Protein AF-A0A9W7DR91-F1 (afdb_monomer_lite)

Radius of gyration: 14.03 Å; chains: 1; bounding box: 27×19×37 Å

Foldseek 3Di:
DEPPPDDPPDPVNVVQVVVCVVVVHDDDDDYDDDPDDPPDDPVNVVVVVD

pLDDT: mean 96.31, std 2.67, range [88.25, 98.81]

InterPro domains:
  IPR006050 DNA photolyase, N-terminal [PS51645] (1-50)
  IPR014729 Rossmann-like alpha/beta/alpha sandwich fold [G3DSA:3.40.50.620] (1-50)
  IPR036155 Cryptochrome/photolyase, N-terminal domain superfamily [SSF52425] (1-50)

Sequence (50 aa):
MNRDQRVQDNWAMIASCNLAKREKVPLKVLFGCSPTFGNMSTRQYNFMIE

Organism: NCBI:txid2557542

Structure (mmCIF, N/CA/C/O backbone):
data_AF-A0A9W7DR91-F1
#
_entry.id   AF-A0A9W7DR91-F1
#
loop_
_atom_site.group_PDB
_atom_site.id
_atom_site.type_symbol
_atom_site.label_atom_id
_atom_site.label_alt_id
_atom_site.label_comp_id
_atom_site.label_asym_id
_atom_site.label_entity_id
_atom_site.label_seq_id
_atom_site.pdbx_PDB_ins_code
_atom_site.Cartn_x
_atom_site.Cartn_y
_atom_site.Cartn_z
_atom_site.occupancy
_atom_site.B_iso_or_equiv
_atom_site.auth_seq_id
_atom_site.auth_comp_id
_atom_site.auth_asym_id
_atom_site.auth_atom_id
_atom_site.pdbx_PDB_model_num
ATOM 1 N N . MET A 1 1 ? 3.216 1.497 2.950 1.00 91.69 1 MET A N 1
ATOM 2 C CA . MET A 1 1 ? 3.435 0.132 2.426 1.00 91.69 1 MET A CA 1
ATOM 3 C C . MET A 1 1 ? 4.503 0.217 1.347 1.00 91.69 1 MET A C 1
ATOM 5 O O . MET A 1 1 ? 4.478 1.174 0.586 1.00 91.69 1 MET A O 1
ATOM 9 N N . ASN A 1 2 ? 5.475 -0.699 1.330 1.00 94.56 2 ASN A N 1
ATOM 10 C CA . ASN A 1 2 ? 6.555 -0.709 0.331 1.00 94.56 2 ASN A CA 1
ATOM 11 C C . ASN A 1 2 ? 6.953 -2.160 0.001 1.00 94.56 2 ASN A C 1
ATOM 13 O O . ASN A 1 2 ? 6.612 -2.649 -1.069 1.00 94.56 2 ASN A O 1
ATOM 17 N N . ARG A 1 3 ? 7.561 -2.872 0.962 1.00 95.31 3 ARG A N 1
ATOM 18 C CA . ARG A 1 3 ? 8.017 -4.261 0.791 1.00 95.31 3 ARG A CA 1
ATOM 19 C C . ARG A 1 3 ? 6.877 -5.284 0.812 1.00 95.31 3 ARG A C 1
ATOM 21 O O . ARG A 1 3 ? 6.703 -6.038 -0.135 1.00 95.31 3 ARG A O 1
ATOM 28 N N . ASP A 1 4 ? 6.100 -5.313 1.893 1.00 97.56 4 ASP A N 1
ATOM 29 C CA . ASP A 1 4 ? 5.013 -6.277 2.087 1.00 97.56 4 ASP A CA 1
ATOM 30 C C . ASP A 1 4 ? 3.696 -5.750 1.495 1.00 97.56 4 ASP A C 1
ATOM 32 O O . ASP A 1 4 ? 2.864 -5.186 2.211 1.00 97.56 4 ASP A O 1
ATOM 36 N N . GLN A 1 5 ? 3.512 -5.915 0.182 1.00 96.81 5 GLN A N 1
ATOM 37 C CA . GLN A 1 5 ? 2.303 -5.513 -0.556 1.00 96.81 5 GLN A CA 1
ATOM 38 C C . GLN A 1 5 ? 1.163 -6.529 -0.386 1.00 96.81 5 GLN A C 1
ATOM 40 O O . GLN A 1 5 ? 0.655 -7.105 -1.339 1.00 96.81 5 GLN A O 1
ATOM 45 N N . ARG A 1 6 ? 0.785 -6.792 0.868 1.00 97.50 6 ARG A N 1
ATOM 46 C CA . ARG A 1 6 ? -0.328 -7.682 1.227 1.00 97.50 6 ARG A CA 1
ATOM 47 C C . ARG A 1 6 ? -1.092 -7.146 2.431 1.00 97.50 6 ARG A C 1
ATOM 49 O O . ARG A 1 6 ? -0.517 -6.471 3.287 1.00 97.50 6 ARG A O 1
ATOM 56 N N . VAL A 1 7 ? -2.380 -7.472 2.488 1.00 97.81 7 VAL A N 1
ATOM 57 C CA . VAL A 1 7 ? -3.300 -7.064 3.564 1.00 97.81 7 VAL A CA 1
ATOM 58 C C . VAL A 1 7 ? -3.277 -8.078 4.709 1.00 97.81 7 VAL A C 1
ATOM 60 O O . VAL A 1 7 ? -3.079 -7.709 5.865 1.00 97.81 7 VAL A O 1
ATOM 63 N N . GLN A 1 8 ? -3.469 -9.356 4.384 1.00 98.44 8 GLN A N 1
ATOM 64 C CA . GLN A 1 8 ? -3.449 -10.452 5.351 1.00 98.44 8 GLN A CA 1
ATOM 65 C C . GLN A 1 8 ? -2.010 -10.757 5.788 1.00 98.44 8 GLN A C 1
ATOM 67 O O . GLN A 1 8 ? -1.068 -10.579 5.013 1.00 98.44 8 GLN A O 1
ATOM 72 N N . ASP A 1 9 ? -1.846 -11.168 7.047 1.00 98.06 9 ASP A N 1
ATOM 73 C CA . ASP A 1 9 ? -0.564 -11.590 7.632 1.00 98.06 9 ASP A CA 1
ATOM 74 C C . ASP A 1 9 ? 0.587 -10.587 7.414 1.00 98.06 9 ASP A C 1
ATOM 76 O O . ASP A 1 9 ? 1.742 -10.924 7.124 1.00 98.06 9 ASP A O 1
ATOM 80 N N . ASN A 1 10 ? 0.250 -9.301 7.538 1.00 98.50 10 ASN A N 1
ATOM 81 C CA . ASN A 1 10 ? 1.183 -8.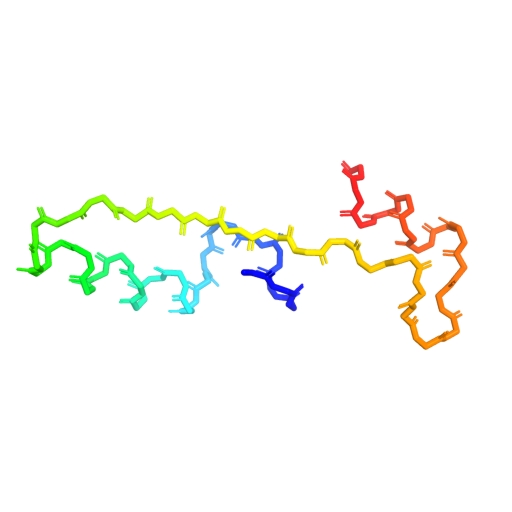186 7.468 1.00 98.50 10 ASN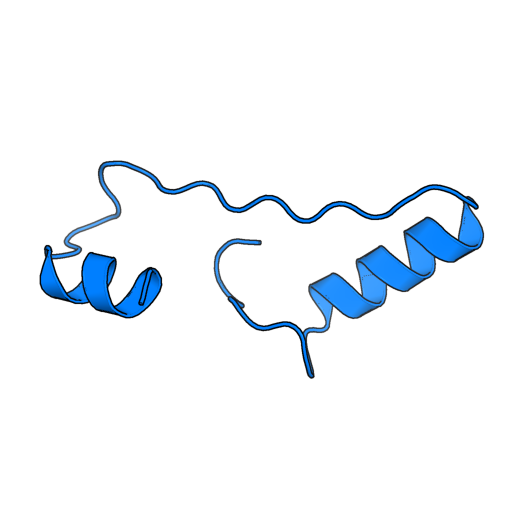 A CA 1
ATOM 82 C C . ASN A 1 10 ? 1.374 -7.573 8.859 1.00 98.50 10 ASN A C 1
ATOM 84 O O . ASN A 1 10 ? 0.569 -6.756 9.312 1.00 98.50 10 ASN A O 1
ATOM 88 N N . TRP A 1 11 ? 2.465 -7.941 9.531 1.00 98.38 11 TRP A N 1
ATOM 89 C CA . TRP A 1 11 ? 2.773 -7.470 10.883 1.00 98.38 11 TRP A CA 1
ATOM 90 C C . TRP A 1 11 ? 2.839 -5.943 11.001 1.00 98.38 11 TRP A C 1
ATOM 92 O O . TRP A 1 11 ? 2.344 -5.388 11.983 1.00 98.38 11 TRP A O 1
ATOM 102 N N . ALA A 1 12 ? 3.369 -5.246 9.990 1.00 98.44 12 ALA A N 1
ATOM 103 C CA . ALA A 1 12 ? 3.413 -3.784 9.990 1.00 98.44 12 ALA A CA 1
ATOM 104 C C . ALA A 1 12 ? 2.001 -3.176 9.931 1.00 98.44 12 ALA A C 1
ATOM 106 O O . ALA A 1 12 ? 1.712 -2.186 10.611 1.00 98.44 12 ALA A O 1
ATOM 107 N N . MET A 1 13 ? 1.099 -3.792 9.164 1.00 98.38 13 MET A N 1
ATOM 108 C CA . MET A 1 13 ? -0.292 -3.350 9.075 1.00 98.38 13 MET A CA 1
ATOM 109 C C . MET A 1 13 ? -1.069 -3.658 10.361 1.00 98.38 13 MET A C 1
ATOM 111 O O . MET A 1 13 ? -1.802 -2.796 10.839 1.00 98.38 13 MET A O 1
ATOM 115 N N . ILE A 1 14 ? -0.860 -4.831 10.972 1.00 98.62 14 ILE A N 1
ATOM 116 C CA . ILE A 1 14 ? -1.460 -5.200 12.267 1.00 98.62 14 ILE A CA 1
ATOM 117 C C . ILE A 1 14 ? -1.050 -4.197 13.352 1.00 98.62 14 ILE A C 1
ATOM 119 O O . ILE A 1 14 ? -1.910 -3.661 14.053 1.00 98.62 14 ILE A O 1
ATOM 123 N N . ALA A 1 15 ? 0.246 -3.890 13.456 1.00 98.75 15 ALA A N 1
ATOM 124 C CA . ALA A 1 15 ? 0.750 -2.901 14.406 1.00 98.75 15 ALA A CA 1
ATOM 125 C C . ALA A 1 15 ? 0.123 -1.514 14.178 1.00 98.75 15 ALA A C 1
ATOM 127 O O . ALA A 1 15 ? -0.333 -0.875 15.128 1.00 98.75 15 ALA A O 1
ATOM 128 N N . SER A 1 16 ? 0.019 -1.082 12.917 1.00 98.62 16 SER A N 1
ATOM 129 C CA . SER A 1 16 ? -0.593 0.203 12.557 1.00 98.62 16 SER A CA 1
ATOM 130 C C . SER A 1 16 ? -2.093 0.249 12.881 1.00 98.62 16 SER A C 1
ATOM 132 O O . SER A 1 16 ? -2.581 1.248 13.408 1.00 98.62 16 SER A O 1
ATOM 134 N N . CYS A 1 17 ? -2.828 -0.841 12.634 1.00 98.44 17 CYS A N 1
ATOM 135 C CA . CYS A 1 17 ? -4.236 -0.986 13.013 1.00 98.44 17 CYS A CA 1
ATOM 136 C C . CYS A 1 17 ? -4.432 -0.892 14.528 1.00 98.44 17 CYS A C 1
ATOM 138 O O . CYS A 1 17 ? -5.349 -0.211 14.985 1.00 98.44 17 CYS A O 1
ATOM 140 N N . ASN A 1 18 ? -3.586 -1.567 15.308 1.00 98.69 18 ASN A N 1
ATOM 141 C CA . ASN A 1 18 ? -3.670 -1.541 16.768 1.00 98.69 18 ASN A CA 1
ATOM 142 C C . ASN A 1 18 ? -3.435 -0.128 17.314 1.00 98.69 18 ASN A C 1
ATOM 144 O O . ASN A 1 18 ? -4.175 0.316 18.192 1.00 98.69 18 ASN A O 1
ATOM 148 N N . LEU A 1 19 ? -2.466 0.599 16.749 1.00 98.75 19 LEU A N 1
ATOM 149 C CA . LEU A 1 19 ? -2.225 2.000 17.082 1.00 98.75 19 LEU A CA 1
ATOM 150 C C . LEU A 1 19 ? -3.436 2.878 16.737 1.00 98.75 19 LEU A C 1
ATOM 152 O O . LEU A 1 19 ? -3.951 3.575 17.605 1.00 98.75 19 LEU A O 1
ATOM 156 N N . ALA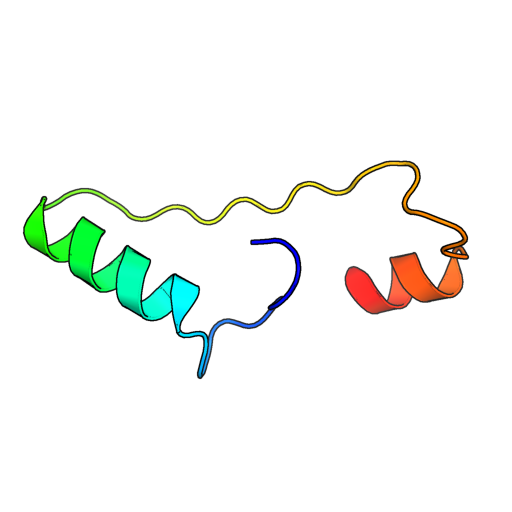 A 1 20 ? -3.943 2.797 15.506 1.00 98.81 20 ALA A N 1
ATOM 157 C CA . ALA A 1 20 ? -5.078 3.606 15.057 1.00 98.81 20 ALA A CA 1
ATOM 158 C C . ALA A 1 20 ? -6.345 3.371 15.903 1.00 98.81 20 ALA A C 1
ATOM 160 O O . ALA A 1 20 ? -7.027 4.323 16.282 1.00 98.81 20 ALA A O 1
ATOM 161 N N . LYS A 1 21 ? -6.620 2.111 16.275 1.00 98.69 21 LYS A N 1
ATOM 162 C CA . LYS A 1 21 ? -7.720 1.749 17.185 1.00 98.69 21 LYS A CA 1
ATOM 163 C C . LYS A 1 21 ? -7.550 2.370 18.570 1.00 98.69 21 LYS A C 1
ATOM 165 O O . LYS A 1 21 ? -8.522 2.892 19.112 1.00 98.69 21 LYS A O 1
ATOM 170 N N . ARG A 1 22 ? -6.337 2.324 19.133 1.00 98.75 22 ARG A N 1
ATOM 171 C CA . ARG A 1 22 ? -6.032 2.904 20.449 1.00 98.75 22 ARG A CA 1
ATOM 172 C C . ARG A 1 22 ? -6.250 4.416 20.461 1.00 98.75 22 ARG A C 1
ATOM 174 O O . ARG A 1 22 ? -6.881 4.924 21.380 1.00 98.75 22 ARG A O 1
ATOM 181 N N . GLU A 1 23 ? -5.790 5.103 19.420 1.00 98.62 23 GLU A N 1
ATOM 182 C CA . GLU A 1 23 ? -5.911 6.561 19.293 1.00 98.62 23 GLU A CA 1
ATOM 183 C C . GLU A 1 23 ? -7.283 7.015 18.747 1.00 98.62 23 GLU A C 1
ATOM 185 O O . GLU A 1 23 ? -7.543 8.211 18.649 1.00 98.62 23 GLU A O 1
ATOM 190 N N . LYS A 1 24 ? -8.181 6.079 18.395 1.00 98.62 24 LYS A N 1
ATOM 191 C CA . LYS A 1 24 ? -9.503 6.342 17.787 1.00 98.62 24 LYS A CA 1
ATOM 192 C C . LYS A 1 24 ? -9.433 7.193 16.511 1.00 98.62 24 LYS A C 1
ATOM 194 O O . LYS A 1 24 ? -10.302 8.027 16.257 1.00 98.62 24 LYS A O 1
ATOM 199 N N . VAL A 1 25 ? -8.417 6.954 15.687 1.00 98.75 25 VAL A N 1
ATOM 200 C CA . VAL A 1 25 ? -8.216 7.631 14.398 1.00 98.75 25 VAL A CA 1
ATOM 201 C C . VAL A 1 25 ? -8.331 6.640 13.238 1.00 98.75 25 VAL A C 1
ATOM 203 O O . VAL A 1 25 ? -8.091 5.444 13.421 1.00 98.75 25 VAL A O 1
ATOM 206 N N . PRO A 1 26 ? -8.685 7.093 12.024 1.00 98.56 26 PRO A N 1
ATOM 207 C CA . PRO A 1 26 ? -8.661 6.227 10.853 1.00 98.56 26 PRO A CA 1
ATOM 208 C C . PRO A 1 26 ? -7.226 5.819 10.492 1.00 98.56 26 PRO A C 1
ATOM 210 O O . PRO A 1 26 ? -6.307 6.638 10.522 1.00 98.56 26 PRO A O 1
ATOM 213 N N . LEU A 1 27 ? -7.048 4.568 10.067 1.00 98.25 27 LEU A N 1
ATOM 214 C CA . LEU A 1 27 ? -5.815 4.114 9.426 1.00 98.25 27 LEU A CA 1
ATOM 215 C C . LEU A 1 27 ? -5.911 4.333 7.912 1.00 98.25 27 LEU A C 1
ATOM 217 O O . LEU A 1 27 ? -6.904 3.960 7.290 1.00 98.25 27 LEU A O 1
ATOM 221 N N . LYS A 1 28 ? -4.856 4.885 7.310 1.00 98.31 28 LYS A N 1
ATOM 222 C CA . LYS A 1 28 ? -4.694 4.971 5.854 1.00 98.31 28 LYS A CA 1
ATOM 223 C C . LYS A 1 28 ? -3.434 4.226 5.433 1.00 98.31 28 LYS A C 1
ATOM 225 O O . LYS A 1 28 ? -2.418 4.284 6.123 1.00 98.31 28 LYS A O 1
ATOM 230 N N . VAL A 1 29 ? -3.491 3.558 4.287 1.0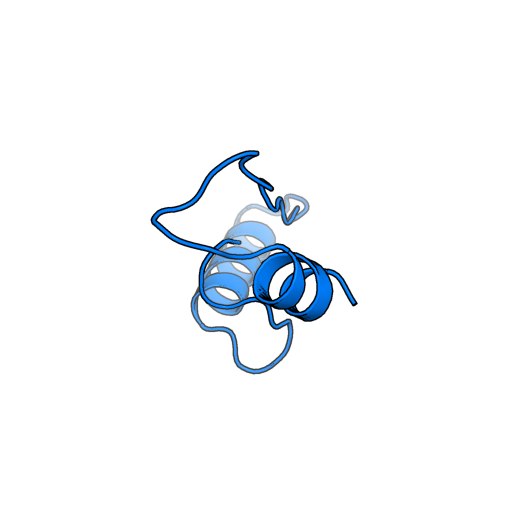0 97.94 29 VAL A N 1
ATOM 231 C CA . VAL A 1 29 ? -2.333 2.913 3.662 1.00 97.94 29 VAL A CA 1
ATOM 232 C C . VAL A 1 29 ? -1.933 3.735 2.445 1.00 97.94 29 VAL A C 1
ATOM 234 O O . VAL A 1 29 ? -2.773 4.050 1.611 1.00 97.94 29 VAL A O 1
ATOM 237 N N . LEU A 1 30 ? -0.651 4.080 2.349 1.00 97.94 30 LEU A N 1
ATOM 238 C CA . LEU A 1 30 ? -0.070 4.707 1.165 1.00 97.94 30 LEU A CA 1
ATOM 239 C C . LEU A 1 30 ? 0.995 3.794 0.563 1.00 97.94 30 LEU A C 1
ATOM 241 O O . LEU A 1 30 ? 1.775 3.172 1.297 1.00 97.94 30 LEU A O 1
ATOM 245 N N . PHE A 1 31 ? 1.033 3.748 -0.763 1.00 96.50 31 PHE A N 1
ATOM 246 C CA . PHE A 1 31 ? 2.071 3.102 -1.552 1.00 96.50 31 PHE A CA 1
ATOM 247 C C . PHE A 1 31 ? 2.685 4.141 -2.493 1.00 96.50 31 PHE A C 1
ATOM 249 O O . PHE A 1 31 ? 1.961 4.842 -3.195 1.00 96.50 31 PHE A O 1
ATOM 256 N N . GLY A 1 32 ? 4.010 4.277 -2.467 1.00 94.25 32 GLY A N 1
ATOM 257 C CA . GLY A 1 32 ? 4.739 5.186 -3.350 1.00 94.25 32 GLY A CA 1
ATOM 258 C C . GLY A 1 32 ? 5.357 4.407 -4.502 1.00 94.25 32 GLY A C 1
ATOM 259 O O . GLY A 1 32 ? 6.281 3.629 -4.271 1.00 94.25 32 GLY A O 1
ATOM 260 N N . CYS A 1 33 ? 4.867 4.622 -5.723 1.00 92.75 33 CYS A N 1
ATOM 261 C CA . CYS A 1 33 ? 5.460 4.044 -6.926 1.00 92.75 33 CYS A CA 1
ATOM 262 C C . CYS A 1 33 ? 6.557 4.983 -7.445 1.00 92.75 33 CYS A C 1
ATOM 264 O O . CYS A 1 33 ? 6.266 6.048 -7.990 1.00 92.75 33 CYS A O 1
ATOM 266 N N . SER A 1 34 ? 7.819 4.623 -7.211 1.00 92.94 34 SER A N 1
ATOM 267 C CA . SER A 1 34 ? 8.957 5.381 -7.737 1.00 92.94 34 SER A CA 1
ATOM 268 C C . SER A 1 34 ? 9.092 5.144 -9.246 1.00 92.94 34 SER A C 1
ATOM 270 O O . SER A 1 34 ? 8.947 3.999 -9.669 1.00 92.94 34 SER A O 1
ATOM 272 N N . PRO A 1 35 ? 9.425 6.164 -10.064 1.00 89.69 35 PRO A N 1
ATOM 273 C CA . PRO A 1 35 ? 9.693 5.969 -11.492 1.00 89.69 35 PRO A CA 1
ATOM 274 C C . PRO A 1 35 ? 10.878 5.031 -11.757 1.00 89.69 35 PRO A C 1
ATOM 276 O O . PRO A 1 35 ? 10.947 4.379 -12.795 1.00 89.69 35 PRO A O 1
ATOM 279 N N . THR A 1 36 ? 11.830 4.980 -10.823 1.00 91.88 36 THR A N 1
ATOM 280 C CA . THR A 1 36 ? 12.999 4.103 -10.880 1.00 91.88 36 THR A CA 1
ATOM 281 C C . THR A 1 36 ? 13.244 3.453 -9.522 1.00 91.88 36 THR A C 1
ATOM 283 O O . THR A 1 36 ? 13.085 4.072 -8.466 1.00 91.88 36 THR A O 1
ATOM 286 N N . PHE A 1 37 ? 13.629 2.178 -9.544 1.00 92.44 37 PHE A N 1
ATOM 287 C CA . PHE A 1 37 ? 13.932 1.410 -8.342 1.00 92.44 37 PHE A CA 1
ATOM 288 C C . PHE A 1 37 ? 14.972 0.343 -8.686 1.00 92.44 37 PHE A C 1
ATOM 290 O O . PHE A 1 37 ? 14.656 -0.697 -9.267 1.00 92.44 37 PHE A O 1
ATOM 297 N N . GLY A 1 38 ? 16.241 0.637 -8.387 1.00 91.56 38 GLY A N 1
ATOM 298 C CA . GLY A 1 38 ? 17.368 -0.199 -8.803 1.00 91.56 38 GLY A CA 1
ATOM 299 C C . GLY A 1 38 ? 17.340 -0.483 -10.309 1.00 91.56 38 GLY A C 1
ATOM 300 O O . GLY A 1 38 ? 17.121 0.421 -11.110 1.00 91.56 38 GLY A O 1
ATOM 301 N N . ASN A 1 39 ? 17.499 -1.756 -10.671 1.00 93.50 39 ASN A N 1
ATOM 302 C CA . ASN A 1 39 ? 17.463 -2.232 -12.057 1.00 93.50 39 ASN A CA 1
ATOM 303 C C . ASN A 1 39 ? 16.110 -2.873 -12.425 1.00 93.50 39 ASN A C 1
ATOM 305 O O . ASN A 1 39 ? 16.075 -3.817 -13.215 1.00 93.50 39 ASN A O 1
ATOM 309 N N . MET A 1 40 ? 15.000 -2.429 -11.817 1.00 95.06 40 MET A N 1
ATOM 310 C CA . MET A 1 40 ? 13.680 -2.974 -12.147 1.00 95.06 40 MET A CA 1
ATOM 311 C C . MET A 1 40 ? 13.304 -2.693 -13.607 1.00 95.06 40 MET A C 1
ATOM 313 O O . MET A 1 40 ? 13.286 -1.554 -14.064 1.00 95.06 40 MET A O 1
ATOM 317 N N . SER A 1 41 ? 12.960 -3.758 -14.320 1.00 95.94 41 SER A N 1
ATOM 318 C CA . SER A 1 41 ? 12.384 -3.750 -15.662 1.00 95.94 41 SER A CA 1
ATOM 319 C C . SER A 1 41 ? 10.881 -3.470 -15.632 1.00 95.94 41 SER A C 1
ATOM 321 O O . SER A 1 41 ? 10.211 -3.691 -14.621 1.00 95.94 41 SER A O 1
ATOM 323 N N . THR A 1 42 ? 10.315 -3.093 -16.781 1.00 94.88 42 THR A N 1
ATOM 324 C CA . THR A 1 42 ? 8.862 -2.922 -16.960 1.00 94.88 42 THR A CA 1
ATOM 325 C C . THR A 1 42 ? 8.069 -4.149 -16.514 1.00 94.88 42 THR A C 1
ATOM 327 O O . THR A 1 42 ? 7.039 -4.006 -15.871 1.00 94.88 42 THR A O 1
ATOM 330 N N . ARG A 1 43 ? 8.575 -5.366 -16.761 1.00 96.19 43 ARG A N 1
ATOM 331 C CA . ARG A 1 43 ? 7.926 -6.609 -16.311 1.00 96.19 43 ARG A CA 1
ATOM 332 C C . ARG A 1 43 ? 7.736 -6.642 -14.793 1.00 96.19 43 ARG A C 1
ATOM 334 O O . ARG A 1 43 ? 6.696 -7.084 -14.324 1.00 96.19 43 ARG A O 1
ATOM 341 N N .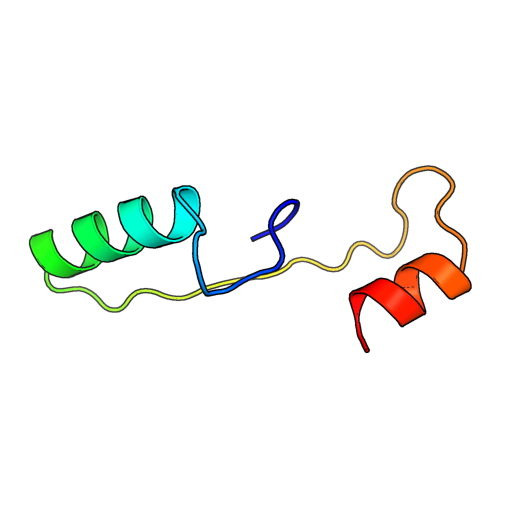 GLN A 1 44 ? 8.742 -6.205 -14.038 1.00 96.44 44 GLN A N 1
ATOM 342 C CA . GLN A 1 44 ? 8.684 -6.212 -12.576 1.00 96.44 44 GLN A CA 1
ATOM 343 C C . GLN A 1 44 ? 7.737 -5.133 -12.047 1.00 96.44 44 GLN A C 1
ATOM 345 O O . GLN A 1 44 ? 7.051 -5.380 -11.063 1.00 96.44 44 GLN A O 1
ATOM 350 N N . TYR A 1 45 ? 7.659 -3.975 -12.709 1.00 95.94 45 TYR A N 1
ATOM 351 C CA . TYR A 1 45 ? 6.644 -2.968 -12.390 1.00 95.94 45 TYR A CA 1
ATOM 352 C C . TYR A 1 45 ? 5.233 -3.462 -12.694 1.00 95.94 45 TYR A C 1
ATOM 354 O O . TYR A 1 45 ? 4.363 -3.317 -11.845 1.00 95.94 45 TYR A O 1
ATOM 362 N N . ASN A 1 46 ? 5.016 -4.096 -13.848 1.00 95.38 46 ASN A N 1
ATOM 363 C CA . ASN A 1 46 ? 3.707 -4.643 -14.200 1.00 95.38 46 ASN A CA 1
ATOM 364 C C . ASN A 1 46 ? 3.262 -5.687 -13.171 1.00 95.38 46 ASN A C 1
ATOM 366 O O . ASN A 1 46 ? 2.187 -5.551 -12.612 1.00 95.38 46 ASN A O 1
ATOM 370 N N . PHE A 1 47 ? 4.135 -6.639 -12.817 1.00 95.88 47 PHE A N 1
ATOM 371 C CA . PHE A 1 47 ? 3.835 -7.648 -11.792 1.00 95.88 47 PHE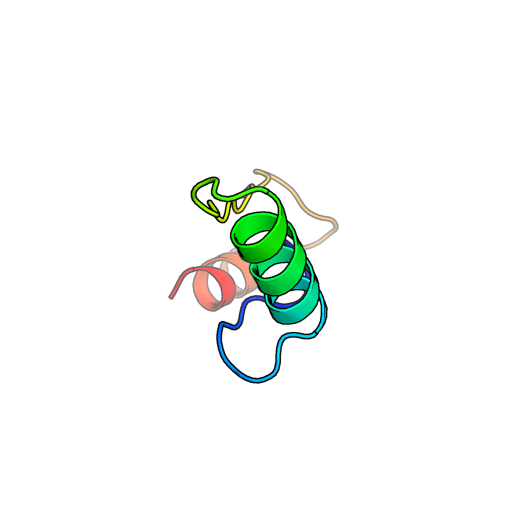 A CA 1
ATOM 372 C C . PHE A 1 47 ? 3.589 -7.060 -10.391 1.00 95.88 47 PHE A C 1
ATOM 374 O O . PHE A 1 47 ? 2.959 -7.693 -9.557 1.00 95.88 47 PHE A O 1
ATOM 381 N N . MET A 1 48 ? 4.138 -5.882 -10.091 1.00 95.62 48 MET A N 1
ATOM 382 C CA . MET A 1 48 ? 3.910 -5.211 -8.811 1.00 95.62 48 MET A CA 1
ATOM 383 C C . MET A 1 48 ? 2.551 -4.493 -8.761 1.00 95.62 48 MET A C 1
ATOM 385 O O . MET A 1 48 ? 2.024 -4.284 -7.673 1.00 95.62 48 MET A O 1
ATOM 389 N N . ILE A 1 49 ? 2.023 -4.058 -9.910 1.00 93.75 49 ILE A N 1
ATOM 390 C CA . ILE A 1 49 ? 0.799 -3.249 -10.005 1.00 93.75 49 ILE A CA 1
ATOM 391 C C . ILE A 1 49 ? -0.441 -4.093 -10.345 1.00 93.75 49 ILE A C 1
ATOM 393 O O . ILE A 1 49 ? -1.531 -3.740 -9.894 1.00 93.75 49 ILE A O 1
ATOM 397 N N . GLU A 1 50 ? -0.283 -5.154 -11.139 1.00 88.25 50 GLU A N 1
ATOM 398 C CA . GLU A 1 50 ? -1.340 -6.108 -11.533 1.00 88.25 50 GLU A CA 1
ATOM 399 C C . GLU A 1 50 ? -1.566 -7.199 -10.478 1.00 88.25 50 GLU A C 1
ATOM 401 O O . GLU A 1 50 ? -2.753 -7.499 -10.206 1.00 88.25 50 GLU A O 1
#

Secondary structure (DSSP, 8-state):
--S---STT-HHHHHHHHHHHHHT----------S--TT--HHHHHHHH-